Protein AF-A0A2W4KGU6-F1 (afdb_monomer)

Solvent-accessible surface area (backbone atoms only — not comparable to full-atom values): 4903 Å² total; per-residue (Å²): 137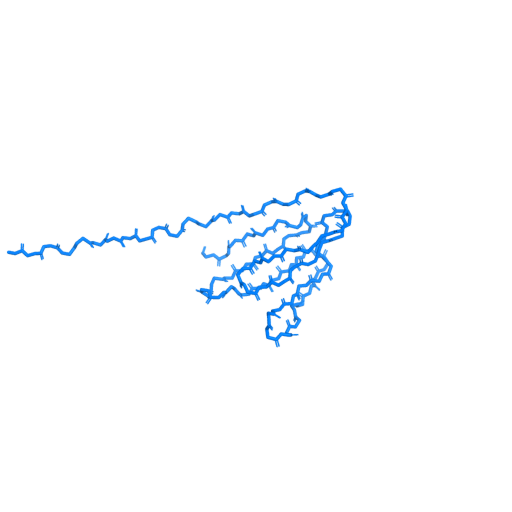,86,78,82,79,81,77,73,78,77,77,78,83,73,68,50,79,61,88,54,96,47,63,47,75,50,79,53,62,67,26,45,37,33,29,41,58,85,24,30,62,78,45,37,29,35,80,89,66,53,72,44,68,72,49,100,62,37,32,62,49,69,33,79,87,66,44,34,32,40,30,37,54,60,39,33,38,37,79,61,121

Secondary structure (DSSP, 8-state):
---------------B----SS-EEEEETTEEEEE-TTS-EEEEEETTSPEEPEETTEEEEE-TTS-EEEEETTS-EEEE-

Sequence (81 aa):
MFTPQSGGVELELKSYSFSLEKEATFRLEGLTVNINENGDIWGARYDTGEVVRHNSNYTMAKGLNSTLWLGDKKGMWHPLD

pLDDT: mean 74.08, std 15.62, range [38.5, 90.75]

Structure (mmCIF, N/CA/C/O backbone):
data_AF-A0A2W4KGU6-F1
#
_entry.id   AF-A0A2W4KGU6-F1
#
loop_
_atom_site.group_PDB
_atom_site.id
_atom_site.type_symbol
_atom_site.label_atom_id
_atom_site.label_alt_id
_atom_site.label_comp_id
_atom_site.label_asym_id
_atom_site.label_entity_id
_atom_site.label_seq_id
_atom_site.pdbx_PDB_ins_code
_atom_site.Cartn_x
_atom_site.Cartn_y
_atom_site.Cartn_z
_atom_site.occupancy
_atom_site.B_iso_or_equiv
_atom_site.auth_seq_id
_atom_site.auth_comp_id
_atom_site.auth_asym_id
_atom_site.auth_atom_id
_atom_site.pdbx_PDB_model_num
ATOM 1 N N . MET A 1 1 ? -29.663 25.465 29.302 1.00 40.88 1 MET A N 1
ATOM 2 C CA . MET A 1 1 ? -29.849 24.604 28.114 1.00 40.88 1 MET A CA 1
ATOM 3 C C . MET A 1 1 ? -28.507 24.531 27.414 1.00 40.88 1 MET A C 1
ATOM 5 O O . MET A 1 1 ? -28.007 25.574 27.023 1.00 40.88 1 MET A O 1
ATOM 9 N N . PHE A 1 2 ? -27.887 23.355 27.358 1.00 38.50 2 PHE A N 1
ATOM 10 C CA . PHE A 1 2 ? -26.608 23.155 26.676 1.00 38.50 2 PHE A CA 1
ATOM 11 C C . PHE A 1 2 ? -26.898 22.527 25.314 1.00 38.50 2 PHE A C 1
ATOM 13 O O . PHE A 1 2 ? -27.411 21.413 25.246 1.00 38.50 2 PHE A O 1
ATOM 20 N N . THR A 1 3 ? -26.635 23.258 24.236 1.00 48.00 3 THR A N 1
ATOM 21 C CA . THR A 1 3 ? -26.609 22.704 22.879 1.00 48.00 3 THR A CA 1
ATOM 22 C C . THR A 1 3 ? -25.319 21.905 22.707 1.00 48.00 3 THR A C 1
ATOM 24 O O . THR A 1 3 ? -24.247 22.471 22.940 1.00 48.00 3 THR A O 1
ATOM 27 N N . PRO A 1 4 ? -25.366 20.628 22.298 1.00 44.78 4 PRO A N 1
ATOM 28 C CA . PRO A 1 4 ? -24.155 19.915 21.934 1.00 44.78 4 PRO A CA 1
ATOM 29 C C . PRO A 1 4 ? -23.621 20.506 20.624 1.00 44.78 4 PRO A C 1
ATOM 31 O O . PRO A 1 4 ? -24.280 20.434 19.587 1.00 44.78 4 PRO A O 1
ATOM 34 N N . GLN A 1 5 ? -22.434 21.117 20.669 1.00 48.00 5 GLN A N 1
ATOM 35 C CA . GLN A 1 5 ? -21.653 21.375 19.462 1.00 48.00 5 GLN A CA 1
ATOM 36 C C . GLN A 1 5 ? -21.290 20.011 18.873 1.00 48.00 5 GLN A C 1
ATOM 38 O O . GLN A 1 5 ? -20.455 19.297 19.426 1.00 48.00 5 GLN A O 1
ATOM 43 N N . SER A 1 6 ? -21.941 19.633 17.771 1.00 49.34 6 SER A N 1
ATOM 44 C CA . SER A 1 6 ? -21.425 18.581 16.895 1.00 49.34 6 SER A CA 1
ATOM 45 C C . SER A 1 6 ? -20.136 19.109 16.280 1.00 49.34 6 SER A C 1
ATOM 47 O O . SER A 1 6 ? -20.147 19.731 15.222 1.00 49.34 6 SER A O 1
ATOM 49 N N . GLY A 1 7 ? -19.028 18.917 16.994 1.00 43.03 7 GLY A N 1
ATOM 50 C CA . GLY A 1 7 ? -17.693 18.981 16.427 1.00 43.03 7 GLY A CA 1
ATOM 51 C C . GLY A 1 7 ? -17.551 17.814 15.464 1.00 43.03 7 GLY A C 1
ATOM 52 O O . GLY A 1 7 ? -17.047 16.759 15.837 1.00 43.03 7 GLY A O 1
ATOM 53 N N . GLY A 1 8 ? -18.074 17.983 14.250 1.00 38.97 8 GLY A N 1
ATOM 54 C CA . GLY A 1 8 ? -17.738 17.120 13.133 1.00 38.97 8 GLY A CA 1
ATOM 55 C C . GLY A 1 8 ? -16.246 17.274 12.900 1.00 38.97 8 GLY A C 1
ATOM 56 O O . GLY A 1 8 ? -15.797 18.311 12.421 1.00 38.97 8 GLY A O 1
ATOM 57 N N . VAL A 1 9 ? -15.471 16.277 13.315 1.00 43.97 9 VAL A N 1
ATOM 58 C CA . VAL A 1 9 ? -14.099 16.135 12.846 1.00 43.97 9 VAL A CA 1
ATOM 59 C C . VAL A 1 9 ? -14.241 15.733 11.388 1.00 43.97 9 VAL A C 1
ATOM 61 O O . VAL A 1 9 ? -14.468 14.567 11.076 1.00 43.97 9 VAL A O 1
ATOM 64 N N . GLU A 1 10 ? -14.230 16.724 10.505 1.00 41.91 10 GLU A N 1
ATOM 65 C CA . GLU A 1 10 ? -14.075 16.505 9.077 1.00 41.91 10 GLU A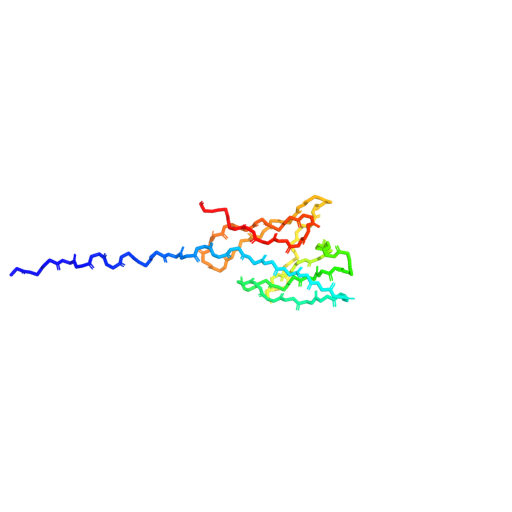 CA 1
ATOM 66 C C . GLU A 1 10 ? -12.698 15.858 8.907 1.00 41.91 10 GLU A C 1
ATOM 68 O O . GLU A 1 10 ? -11.659 16.509 9.030 1.00 41.91 10 GLU A O 1
ATOM 73 N N . LEU A 1 11 ? -12.687 14.530 8.777 1.00 44.31 11 LEU A N 1
ATOM 74 C CA . LEU A 1 11 ? -11.496 13.778 8.418 1.00 44.31 11 LEU A CA 1
ATOM 75 C C . LEU A 1 11 ? -11.145 14.219 6.999 1.00 44.31 11 LEU A C 1
ATOM 77 O O . LEU A 1 11 ? -11.694 13.702 6.032 1.00 44.31 11 LEU A O 1
ATOM 81 N N . GLU A 1 12 ? -10.279 15.228 6.879 1.00 50.09 12 GLU A N 1
ATOM 82 C CA . GLU A 1 12 ? -9.693 15.613 5.600 1.00 50.09 12 GLU A CA 1
ATOM 83 C C . GLU A 1 12 ? -8.950 14.396 5.038 1.00 50.09 12 GLU A C 1
ATOM 85 O O . GLU A 1 12 ? -7.819 14.085 5.423 1.00 50.09 12 GLU A O 1
ATOM 90 N N . LEU A 1 13 ? -9.616 13.692 4.131 1.00 51.97 13 LEU A N 1
ATOM 91 C CA . LEU A 1 13 ? -9.086 12.576 3.371 1.00 51.97 13 LEU A CA 1
ATOM 92 C C . LEU A 1 13 ? -8.014 13.105 2.408 1.00 51.97 13 LEU A C 1
ATOM 94 O O . LEU A 1 13 ? -8.294 13.499 1.278 1.00 51.97 13 LEU A O 1
ATOM 98 N N . LYS A 1 14 ? -6.768 13.181 2.883 1.00 62.72 14 LYS A N 1
ATOM 99 C CA . LYS A 1 14 ? -5.627 13.652 2.090 1.00 62.72 14 LYS A CA 1
ATOM 100 C C . LYS A 1 14 ? -5.112 12.523 1.203 1.00 62.72 14 LYS A C 1
ATOM 102 O O . LYS A 1 14 ? -4.659 11.495 1.698 1.00 62.72 14 LYS A O 1
ATOM 107 N N . SER A 1 15 ? -5.149 12.732 -0.112 1.00 59.75 15 SER A N 1
ATOM 108 C CA . SER A 1 15 ? -4.409 11.901 -1.062 1.00 59.75 15 SER A CA 1
ATOM 109 C C . SER A 1 15 ? -2.909 12.133 -0.888 1.00 59.75 15 SER A C 1
ATOM 111 O O . SER A 1 15 ? -2.456 13.277 -0.799 1.00 59.75 15 SER A O 1
ATOM 113 N N . TYR A 1 16 ? -2.131 11.054 -0.888 1.00 61.25 16 TYR A N 1
ATOM 114 C CA . TYR A 1 16 ? -0.673 11.129 -0.822 1.00 61.25 16 TYR A CA 1
ATOM 115 C C . TYR A 1 16 ? -0.072 10.842 -2.202 1.00 61.25 16 TYR A C 1
ATOM 117 O O . TYR A 1 16 ? -0.409 9.839 -2.834 1.00 61.25 16 TYR A O 1
ATOM 125 N N . SER A 1 17 ? 0.814 11.730 -2.663 1.00 55.03 17 SER A N 1
ATOM 126 C CA . SER A 1 17 ? 1.584 11.570 -3.899 1.00 55.03 17 SER A CA 1
ATOM 127 C C . SER A 1 17 ? 3.067 11.489 -3.564 1.00 55.03 17 SER A C 1
ATOM 129 O O . SER A 1 17 ? 3.591 12.340 -2.842 1.00 55.03 17 SER A O 1
ATOM 131 N N . PHE A 1 18 ? 3.733 10.463 -4.088 1.00 60.47 18 PHE A N 1
ATOM 132 C CA . PHE A 1 18 ? 5.155 10.227 -3.886 1.00 60.47 18 PHE A CA 1
ATOM 133 C C . PHE A 1 18 ? 5.822 10.094 -5.255 1.00 60.47 18 PHE A C 1
ATOM 135 O O . PHE A 1 18 ? 5.600 9.118 -5.963 1.00 60.47 18 PHE A O 1
ATOM 142 N N . SER A 1 19 ? 6.645 11.075 -5.623 1.00 52.25 19 SER A N 1
ATOM 143 C CA . SER A 1 19 ? 7.558 10.976 -6.766 1.00 52.25 19 SER A CA 1
ATOM 144 C C . SER A 1 19 ? 8.962 10.782 -6.216 1.00 52.25 19 SER A C 1
ATOM 146 O O . SER A 1 19 ? 9.428 11.611 -5.433 1.00 52.25 19 SER A O 1
ATOM 148 N N . LEU A 1 20 ? 9.624 9.688 -6.584 1.00 56.53 20 LEU A N 1
ATOM 149 C CA . LEU A 1 20 ? 10.927 9.318 -6.034 1.00 56.53 20 LEU A CA 1
ATOM 150 C C . LEU A 1 20 ? 11.933 9.070 -7.158 1.00 56.53 20 LEU A C 1
ATOM 152 O O . LEU A 1 20 ? 11.579 8.542 -8.204 1.00 56.53 20 LEU A O 1
ATOM 156 N N . GLU A 1 21 ? 13.194 9.441 -6.921 1.00 54.94 21 GLU A N 1
ATOM 157 C CA . GLU A 1 21 ? 14.316 9.177 -7.838 1.00 54.94 21 GLU A CA 1
ATOM 158 C C . GLU A 1 21 ? 14.904 7.758 -7.671 1.00 54.94 21 GLU A C 1
ATOM 160 O O . GLU A 1 21 ? 15.793 7.372 -8.428 1.00 54.94 21 GLU A O 1
ATOM 165 N N . LYS A 1 22 ? 14.454 6.999 -6.657 1.00 60.75 22 LYS A N 1
ATOM 166 C CA . LYS A 1 22 ? 14.897 5.638 -6.289 1.00 60.75 22 LYS A CA 1
ATOM 167 C C . LYS A 1 22 ? 13.756 4.861 -5.628 1.00 60.75 22 LYS A C 1
ATOM 169 O O . LYS A 1 22 ? 12.799 5.478 -5.163 1.00 60.75 22 LYS A O 1
ATOM 174 N N . GLU A 1 23 ? 13.885 3.535 -5.523 1.00 70.00 23 GLU A N 1
ATOM 175 C CA . GLU A 1 23 ? 12.960 2.722 -4.721 1.00 70.00 23 GLU A CA 1
ATOM 176 C C . GLU A 1 23 ? 12.818 3.292 -3.305 1.00 70.00 23 GLU A C 1
ATOM 178 O O . GLU A 1 23 ? 13.809 3.670 -2.669 1.00 70.00 23 GLU A O 1
ATOM 183 N N . ALA A 1 24 ? 11.588 3.338 -2.798 1.00 72.25 24 ALA A N 1
ATOM 184 C CA . ALA A 1 24 ? 11.353 3.781 -1.435 1.00 72.25 24 ALA A CA 1
ATOM 185 C C . ALA A 1 24 ? 10.250 2.996 -0.746 1.00 72.25 24 ALA A C 1
ATOM 187 O O . ALA A 1 24 ? 9.333 2.441 -1.357 1.00 72.25 24 ALA A O 1
ATOM 188 N N . THR A 1 25 ? 10.346 3.027 0.575 1.00 79.19 25 THR A N 1
ATOM 189 C CA . THR A 1 25 ? 9.364 2.466 1.481 1.00 79.19 25 THR A CA 1
ATOM 190 C C . THR A 1 25 ? 8.750 3.601 2.288 1.00 79.19 25 THR A C 1
ATOM 192 O O . THR A 1 25 ? 9.478 4.391 2.889 1.00 79.19 25 THR A O 1
ATOM 195 N N . PHE A 1 26 ? 7.424 3.674 2.351 1.00 76.44 26 PHE A N 1
ATOM 196 C CA . PHE A 1 26 ? 6.727 4.601 3.245 1.00 76.44 26 PHE A CA 1
ATOM 197 C C . PHE A 1 26 ? 5.676 3.885 4.081 1.00 76.44 26 PHE A C 1
ATOM 199 O O . PHE A 1 26 ? 5.260 2.761 3.789 1.00 76.44 26 PHE A O 1
ATOM 206 N N . ARG A 1 27 ? 5.273 4.560 5.158 1.00 77.31 27 ARG A N 1
ATOM 207 C CA . ARG A 1 27 ? 4.205 4.108 6.041 1.00 77.31 27 ARG A CA 1
ATOM 208 C C . ARG A 1 27 ? 2.921 4.863 5.745 1.00 77.31 27 ARG A C 1
ATOM 210 O O . ARG A 1 27 ? 2.932 6.089 5.686 1.00 77.31 27 ARG A O 1
ATOM 217 N N . LEU A 1 28 ? 1.835 4.119 5.615 1.00 78.44 28 LEU A N 1
ATOM 218 C CA . LEU A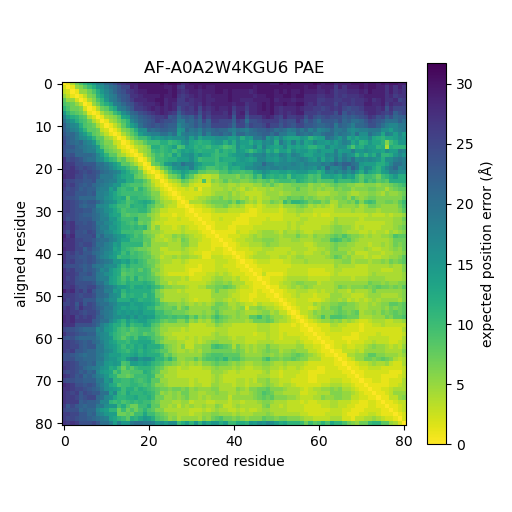 1 28 ? 0.484 4.629 5.434 1.00 78.44 28 LEU A CA 1
ATOM 219 C C . LEU A 1 28 ? -0.436 3.858 6.379 1.00 78.44 28 LEU A C 1
ATOM 221 O O . LEU A 1 28 ? -0.631 2.674 6.164 1.00 78.44 28 LEU A O 1
ATOM 225 N N . GLU A 1 29 ? -0.987 4.487 7.418 1.00 77.88 29 GLU A N 1
ATOM 226 C CA . GLU A 1 29 ? -2.056 3.882 8.240 1.00 77.88 29 GLU A CA 1
ATOM 227 C C . GLU A 1 29 ? -1.790 2.413 8.668 1.00 77.88 29 GLU A C 1
ATOM 229 O O . GLU A 1 29 ? -2.610 1.528 8.435 1.00 77.88 29 GLU A O 1
ATOM 234 N N . GLY A 1 30 ? -0.615 2.122 9.247 1.00 78.50 30 GLY A N 1
ATOM 235 C CA . GLY A 1 30 ? -0.232 0.759 9.676 1.00 78.50 30 GLY A CA 1
ATOM 236 C C . GLY A 1 30 ? 0.186 -0.196 8.544 1.00 78.50 30 GLY A C 1
ATOM 237 O O . GLY A 1 30 ? 0.344 -1.402 8.756 1.00 78.50 30 GLY A O 1
ATOM 238 N N . LEU A 1 31 ? 0.360 0.338 7.335 1.00 84.94 31 LEU A N 1
ATOM 239 C CA . LEU A 1 31 ? 0.834 -0.348 6.141 1.00 84.94 31 LEU A CA 1
ATOM 240 C C . LEU A 1 31 ? 2.233 0.144 5.772 1.00 84.94 31 LEU A C 1
ATOM 242 O O . LEU A 1 31 ? 2.482 1.343 5.672 1.00 84.94 31 LEU A O 1
ATOM 246 N N . THR A 1 32 ? 3.139 -0.786 5.505 1.00 88.81 32 THR A N 1
ATOM 247 C CA . THR A 1 32 ? 4.425 -0.519 4.862 1.00 88.81 32 THR A CA 1
ATOM 248 C C . THR A 1 32 ? 4.279 -0.757 3.360 1.00 88.81 32 THR A C 1
ATOM 250 O O . THR A 1 32 ? 4.053 -1.893 2.933 1.00 88.81 32 THR A O 1
ATOM 253 N N . VAL A 1 33 ? 4.407 0.302 2.564 1.00 86.56 33 VAL A N 1
ATOM 254 C CA . VAL A 1 33 ? 4.288 0.276 1.099 1.00 86.56 33 VAL A CA 1
ATOM 255 C C . VAL A 1 33 ? 5.666 0.429 0.480 1.00 86.56 33 VAL A C 1
ATOM 257 O O . VAL A 1 33 ? 6.415 1.318 0.875 1.00 86.56 33 VAL A O 1
ATOM 260 N N . ASN A 1 34 ? 5.983 -0.418 -0.495 1.00 85.31 34 ASN A N 1
ATOM 261 C CA . ASN A 1 34 ? 7.213 -0.370 -1.271 1.00 85.31 34 ASN A CA 1
ATOM 262 C C . ASN A 1 34 ? 6.893 0.007 -2.715 1.00 85.31 34 ASN A C 1
ATOM 264 O O . ASN A 1 34 ? 6.026 -0.600 -3.356 1.00 85.31 34 ASN A O 1
ATOM 268 N N . ILE A 1 35 ? 7.618 1.006 -3.198 1.00 84.75 35 ILE A N 1
ATOM 269 C CA . ILE A 1 35 ? 7.513 1.555 -4.542 1.00 84.75 35 ILE A CA 1
ATOM 270 C C . ILE A 1 35 ? 8.846 1.367 -5.265 1.00 84.75 35 ILE A C 1
ATOM 272 O O . ILE A 1 35 ? 9.908 1.493 -4.650 1.00 84.75 35 ILE A O 1
ATOM 276 N N . ASN A 1 36 ? 8.781 1.031 -6.553 1.00 81.75 36 ASN A N 1
ATOM 277 C CA . ASN A 1 36 ? 9.950 0.868 -7.414 1.00 81.75 36 ASN A CA 1
ATOM 278 C C . ASN A 1 36 ? 10.421 2.228 -7.975 1.00 81.75 36 ASN A C 1
ATOM 280 O O . ASN A 1 36 ? 9.789 3.261 -7.771 1.00 81.75 36 ASN A O 1
ATOM 284 N N . GLU A 1 37 ? 11.511 2.244 -8.739 1.00 80.69 37 GLU A N 1
ATOM 285 C CA . GLU A 1 37 ? 12.037 3.479 -9.353 1.00 80.69 37 GLU A CA 1
ATOM 286 C C . GLU A 1 37 ? 11.079 4.137 -10.369 1.00 80.69 37 GLU A C 1
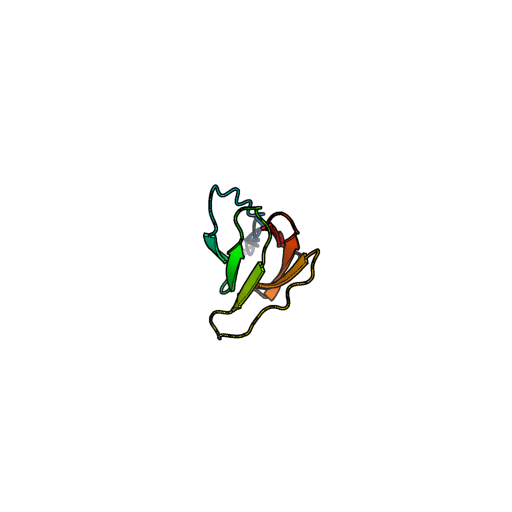ATOM 288 O O . GLU A 1 37 ? 11.208 5.322 -10.661 1.00 80.69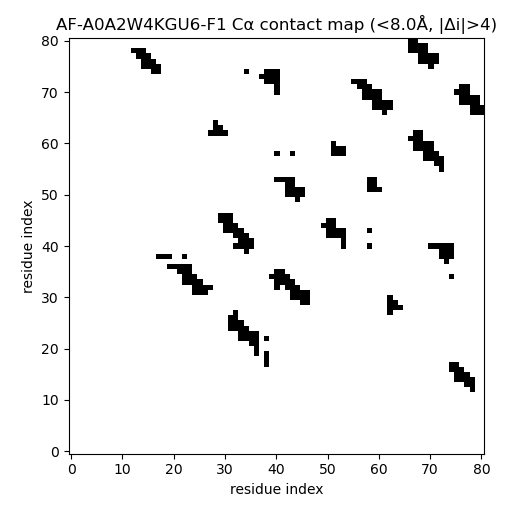 37 GLU A O 1
ATOM 293 N N . ASN A 1 38 ? 10.093 3.396 -10.887 1.00 78.38 38 ASN A N 1
ATOM 294 C CA . ASN A 1 38 ? 9.084 3.910 -11.819 1.00 78.38 38 ASN A CA 1
ATOM 295 C C . ASN A 1 38 ? 7.868 4.530 -11.107 1.00 78.38 38 ASN A C 1
ATOM 297 O O . ASN A 1 38 ? 6.970 5.048 -11.773 1.00 78.38 38 ASN A O 1
ATOM 301 N N . GLY A 1 39 ? 7.818 4.475 -9.773 1.00 73.88 39 GLY A N 1
ATOM 302 C CA . GLY A 1 39 ? 6.659 4.907 -8.995 1.00 73.88 39 GLY A CA 1
ATOM 303 C C . GLY A 1 39 ? 5.573 3.836 -8.846 1.00 73.88 39 GLY A C 1
ATOM 304 O O . GLY A 1 39 ? 4.557 4.099 -8.205 1.00 73.88 39 GLY A O 1
ATOM 305 N N . ASP A 1 40 ? 5.770 2.625 -9.372 1.00 81.00 40 ASP A N 1
ATOM 306 C CA . ASP A 1 40 ? 4.800 1.544 -9.220 1.00 81.00 40 ASP A CA 1
ATOM 307 C C . ASP A 1 40 ? 4.931 0.888 -7.842 1.00 81.00 40 ASP A C 1
ATOM 309 O O . ASP A 1 40 ? 6.028 0.591 -7.355 1.00 81.00 40 ASP A O 1
ATOM 313 N N . ILE A 1 41 ? 3.789 0.583 -7.231 1.00 83.19 41 ILE A N 1
ATOM 314 C CA . ILE A 1 41 ? 3.738 -0.247 -6.027 1.00 83.19 41 ILE A CA 1
ATOM 315 C C . ILE A 1 41 ? 4.110 -1.669 -6.435 1.00 83.19 41 ILE A C 1
ATOM 317 O O . ILE A 1 41 ? 3.469 -2.229 -7.311 1.00 83.19 41 ILE A O 1
ATOM 321 N N . TRP A 1 42 ? 5.089 -2.285 -5.781 1.00 84.38 42 TRP A N 1
ATOM 322 C CA . TRP A 1 42 ? 5.409 -3.702 -6.015 1.00 84.38 42 TRP A CA 1
ATOM 323 C C . TRP A 1 42 ? 5.123 -4.578 -4.795 1.00 84.38 42 TRP A C 1
ATOM 325 O O . TRP A 1 42 ? 5.046 -5.802 -4.905 1.00 84.38 42 TRP A O 1
ATOM 335 N N . GLY A 1 43 ? 4.910 -3.966 -3.628 1.00 84.50 43 GLY A N 1
ATOM 336 C CA . GLY A 1 4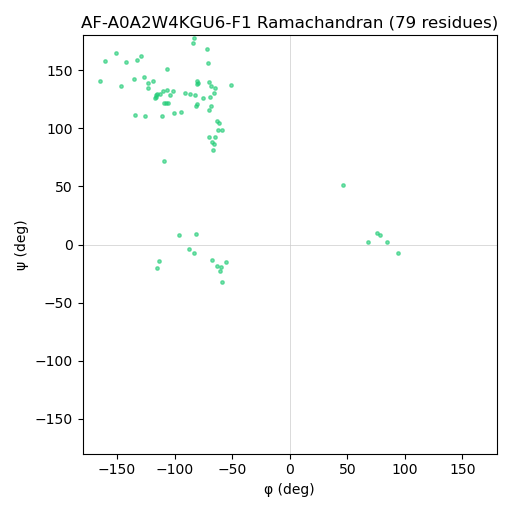3 ? 4.531 -4.692 -2.427 1.00 84.50 43 GLY A CA 1
ATOM 337 C C . GLY A 1 43 ? 3.984 -3.784 -1.341 1.00 84.50 43 GLY A C 1
ATOM 338 O O . GLY A 1 43 ? 4.513 -2.706 -1.087 1.00 84.50 43 GLY A O 1
ATOM 339 N N . ALA A 1 44 ? 2.954 -4.253 -0.649 1.00 88.38 44 ALA A N 1
ATOM 340 C CA . ALA A 1 44 ? 2.437 -3.616 0.551 1.00 88.38 44 ALA A CA 1
ATOM 341 C C . ALA A 1 44 ? 2.183 -4.678 1.625 1.00 88.38 44 ALA A C 1
ATOM 343 O O . ALA A 1 44 ? 1.787 -5.806 1.319 1.00 88.38 44 ALA A O 1
ATOM 344 N N . ARG A 1 45 ? 2.457 -4.346 2.885 1.00 90.75 45 ARG A N 1
ATOM 345 C CA . ARG A 1 45 ? 2.353 -5.281 4.011 1.00 90.75 45 ARG A CA 1
ATOM 346 C C . ARG A 1 45 ? 1.923 -4.548 5.271 1.00 90.75 45 ARG A C 1
ATOM 348 O O . ARG A 1 45 ? 2.461 -3.484 5.563 1.00 90.75 45 ARG A O 1
ATOM 355 N N . TYR A 1 46 ? 0.994 -5.125 6.018 1.00 89.38 46 TYR A N 1
ATOM 356 C CA . TYR A 1 46 ? 0.599 -4.608 7.324 1.00 89.38 46 TYR A CA 1
ATOM 357 C C . TYR A 1 46 ? 1.698 -4.824 8.362 1.00 89.38 46 TYR A C 1
ATOM 359 O O . TYR A 1 46 ? 2.503 -5.752 8.253 1.00 89.38 46 TYR A O 1
ATOM 367 N N . ASP A 1 47 ? 1.695 -4.017 9.418 1.00 85.25 47 ASP A N 1
ATOM 368 C CA . ASP A 1 47 ? 2.611 -4.194 10.551 1.00 85.25 47 ASP A CA 1
ATOM 369 C C . ASP A 1 47 ? 2.439 -5.561 11.248 1.00 85.25 47 ASP A C 1
ATOM 371 O O . ASP A 1 47 ? 3.382 -6.078 11.845 1.00 85.25 47 ASP A O 1
ATOM 375 N N . THR A 1 48 ? 1.271 -6.200 11.102 1.00 86.44 48 THR A N 1
ATOM 376 C CA . THR A 1 48 ? 0.994 -7.582 11.545 1.00 86.44 48 THR A CA 1
ATOM 377 C C . THR A 1 48 ? 1.776 -8.643 10.763 1.00 86.44 48 THR A C 1
ATOM 379 O O . THR A 1 48 ? 1.824 -9.802 11.171 1.00 86.44 48 THR A O 1
ATOM 382 N N . GLY A 1 49 ? 2.387 -8.266 9.638 1.00 84.44 49 GL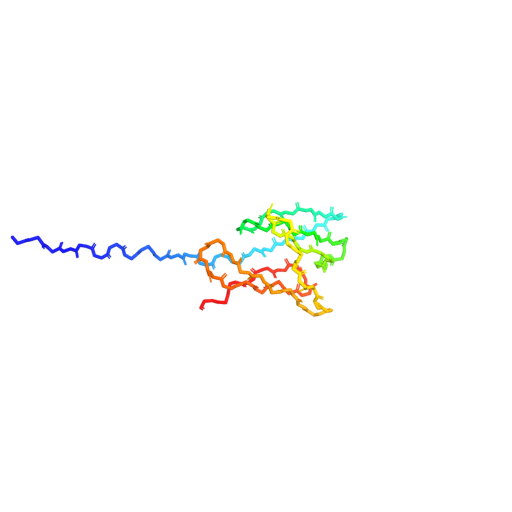Y A N 1
ATOM 383 C CA . GLY A 1 49 ? 3.080 -9.159 8.714 1.00 84.44 49 GLY A CA 1
ATOM 384 C C . GLY A 1 49 ? 2.211 -9.657 7.558 1.00 84.44 49 GLY A C 1
ATOM 385 O O . GLY A 1 49 ? 2.746 -10.261 6.628 1.00 84.44 49 GLY A O 1
ATOM 386 N N . GLU A 1 50 ? 0.904 -9.378 7.567 1.00 86.12 50 GLU A N 1
ATOM 387 C CA . GLU A 1 50 ? -0.008 -9.756 6.485 1.00 86.12 50 GLU A CA 1
ATOM 388 C C . GLU A 1 50 ? 0.326 -9.017 5.185 1.00 86.12 50 GLU A C 1
ATOM 390 O O . GLU A 1 50 ? 0.479 -7.794 5.155 1.00 86.12 50 GLU A O 1
ATOM 395 N N . VAL A 1 51 ? 0.434 -9.769 4.090 1.00 88.25 51 VAL A N 1
ATOM 396 C CA . VAL A 1 51 ? 0.772 -9.225 2.772 1.00 88.25 51 VAL A CA 1
ATOM 397 C C . VAL A 1 51 ? -0.492 -8.752 2.069 1.00 88.25 51 VAL A C 1
ATOM 399 O O . VAL A 1 51 ? -1.464 -9.496 1.933 1.00 88.25 51 VAL A O 1
ATOM 402 N N . VAL A 1 52 ? -0.458 -7.522 1.568 1.00 87.62 52 VAL A N 1
ATOM 403 C CA . VAL A 1 52 ? -1.520 -6.976 0.733 1.00 87.62 52 VAL A CA 1
ATOM 404 C C . VAL A 1 52 ? -1.320 -7.452 -0.695 1.00 87.62 52 VAL A C 1
ATOM 406 O O . VAL A 1 52 ? -0.244 -7.327 -1.281 1.00 87.62 52 VAL A O 1
ATOM 409 N N . ARG A 1 53 ? -2.387 -8.001 -1.272 1.00 81.75 53 ARG A N 1
ATOM 410 C CA . ARG A 1 53 ? -2.361 -8.480 -2.647 1.00 81.75 53 ARG A CA 1
ATOM 411 C C . ARG A 1 53 ? -2.233 -7.296 -3.604 1.00 81.75 53 ARG A C 1
ATOM 413 O O . ARG A 1 53 ? -3.115 -6.444 -3.669 1.00 81.75 53 ARG A O 1
ATOM 420 N N . HIS A 1 54 ? -1.153 -7.296 -4.371 1.00 80.44 54 HIS A N 1
ATOM 421 C CA . HIS A 1 54 ? -0.934 -6.352 -5.453 1.00 80.44 54 HIS A CA 1
ATOM 422 C C . HIS A 1 54 ? -1.493 -6.926 -6.767 1.00 80.44 54 HIS A C 1
ATOM 424 O O . HIS A 1 54 ? -1.233 -8.084 -7.106 1.00 80.44 54 HIS A O 1
ATOM 430 N N . ASN A 1 55 ? -2.291 -6.139 -7.487 1.00 80.56 55 ASN A N 1
ATOM 431 C CA . ASN A 1 55 ? -2.714 -6.417 -8.859 1.00 80.56 55 ASN A CA 1
ATOM 432 C C . ASN A 1 55 ? -1.946 -5.468 -9.787 1.00 80.56 55 ASN A C 1
ATOM 434 O O . ASN A 1 55 ? -1.639 -4.352 -9.384 1.00 80.56 55 ASN A O 1
ATOM 438 N N . SER A 1 56 ? -1.693 -5.861 -11.036 1.00 78.38 56 SER A N 1
ATOM 439 C CA . SER A 1 56 ? -0.884 -5.091 -11.995 1.00 78.38 56 SER A CA 1
ATOM 440 C C . SER A 1 56 ? -1.350 -3.648 -12.233 1.00 78.38 56 SER A C 1
ATOM 442 O O . SER A 1 56 ? -0.600 -2.855 -12.789 1.00 78.38 56 SER A O 1
ATOM 444 N N . ASN A 1 57 ? -2.575 -3.299 -11.832 1.00 83.19 57 ASN A N 1
ATOM 445 C CA . ASN A 1 57 ? -3.131 -1.955 -11.979 1.00 83.19 57 ASN A CA 1
ATOM 446 C C . ASN A 1 57 ? -3.423 -1.238 -10.655 1.00 83.19 57 ASN A C 1
ATOM 448 O O . ASN A 1 57 ? -3.597 -0.019 -10.669 1.00 83.19 57 ASN A O 1
ATOM 452 N N . TYR A 1 58 ? -3.552 -1.968 -9.544 1.00 85.69 58 TYR A N 1
ATOM 453 C CA . TYR A 1 58 ? -3.964 -1.380 -8.272 1.00 85.69 58 TYR A CA 1
ATOM 454 C C . TYR A 1 58 ? -3.602 -2.243 -7.061 1.00 85.69 58 TYR A C 1
ATOM 456 O O . TYR A 1 58 ? -3.464 -3.466 -7.137 1.00 85.69 58 TYR A O 1
ATOM 464 N N . THR A 1 59 ? -3.536 -1.586 -5.910 1.00 88.19 59 THR A N 1
ATOM 465 C CA . THR A 1 59 ? -3.407 -2.200 -4.587 1.00 88.19 59 THR A CA 1
ATOM 466 C C . THR A 1 59 ? -4.573 -1.742 -3.728 1.00 88.19 59 THR A C 1
ATOM 468 O O . THR A 1 59 ? -4.896 -0.561 -3.716 1.00 88.19 59 THR A O 1
ATOM 471 N N . MET A 1 60 ? -5.212 -2.656 -3.005 1.00 89.50 60 MET A N 1
ATOM 472 C CA . MET A 1 60 ? -6.274 -2.312 -2.058 1.00 89.50 60 MET A CA 1
ATOM 473 C C . MET A 1 60 ? -5.851 -2.694 -0.650 1.00 89.50 60 MET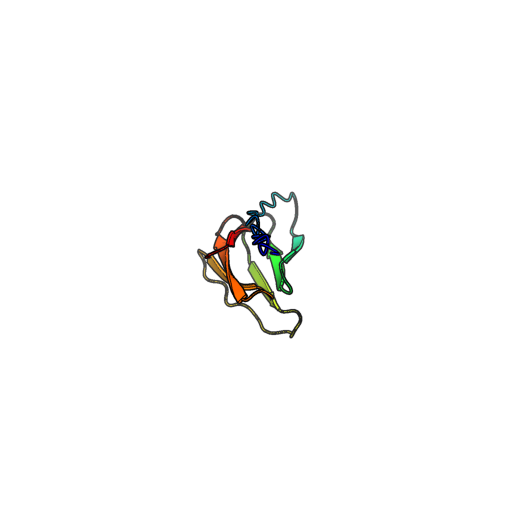 A C 1
ATOM 475 O O . MET A 1 60 ? -5.521 -3.853 -0.408 1.00 89.50 60 MET A O 1
ATOM 479 N N . ALA A 1 61 ? -5.910 -1.744 0.274 1.00 88.69 61 ALA A N 1
ATOM 480 C CA . ALA A 1 61 ? -5.640 -1.976 1.687 1.00 88.69 61 ALA A CA 1
ATOM 481 C C . ALA A 1 61 ? -6.733 -1.343 2.551 1.00 88.69 61 ALA A C 1
ATOM 483 O O . ALA A 1 61 ? -7.439 -0.440 2.114 1.00 88.69 61 ALA A O 1
ATOM 484 N N . LYS A 1 62 ? -6.881 -1.822 3.780 1.00 86.38 62 LYS A N 1
ATOM 485 C CA . LYS A 1 62 ? -7.779 -1.255 4.781 1.00 86.38 62 LYS A CA 1
ATOM 486 C C . LYS A 1 62 ? -6.926 -0.557 5.835 1.00 86.38 62 LYS A C 1
ATOM 488 O O . LYS A 1 62 ? -6.066 -1.194 6.431 1.00 86.38 62 LYS A O 1
ATOM 493 N N . GLY A 1 63 ? -7.150 0.736 6.038 1.00 82.94 63 GLY A N 1
ATOM 494 C CA . GLY A 1 63 ? -6.454 1.530 7.049 1.00 82.94 63 GLY A CA 1
ATOM 495 C C . GLY A 1 63 ? -6.904 1.192 8.473 1.00 82.94 63 GLY A C 1
ATOM 496 O O . GLY A 1 63 ? -7.927 0.531 8.685 1.00 82.94 63 GLY A O 1
ATOM 497 N N . LEU A 1 64 ? -6.154 1.682 9.464 1.00 81.56 64 LEU A N 1
ATOM 498 C CA . LEU A 1 64 ? -6.438 1.468 10.893 1.00 81.56 64 LEU A CA 1
ATOM 499 C C . LEU A 1 64 ? -7.817 1.995 11.317 1.00 81.56 64 LEU A C 1
ATOM 501 O O . LEU A 1 64 ? -8.472 1.415 12.180 1.00 81.56 64 LEU A O 1
ATOM 505 N N . ASN A 1 65 ? -8.284 3.063 10.678 1.00 81.12 65 ASN A N 1
ATOM 506 C CA . ASN A 1 65 ? -9.599 3.669 10.885 1.00 81.12 65 ASN A CA 1
ATOM 507 C C . ASN A 1 65 ? -10.741 2.952 10.134 1.00 81.12 65 ASN A C 1
ATOM 509 O O . ASN A 1 65 ? -11.860 3.449 10.097 1.00 81.12 65 ASN A O 1
ATOM 513 N N . SER A 1 66 ? -10.480 1.783 9.545 1.00 80.38 66 SER A N 1
ATOM 514 C CA . SER A 1 66 ? -11.389 1.049 8.658 1.00 80.38 66 SER A CA 1
ATOM 515 C C . SER A 1 66 ? -11.701 1.681 7.298 1.00 80.38 66 SER A C 1
ATOM 517 O O . SER A 1 66 ? -12.417 1.034 6.531 1.00 80.38 66 SER A O 1
ATOM 519 N N . THR A 1 67 ? -11.119 2.831 6.948 1.00 84.56 67 THR A N 1
ATOM 520 C CA . THR A 1 67 ? -11.200 3.393 5.592 1.00 84.56 67 THR A CA 1
ATOM 521 C C . THR A 1 67 ? -10.490 2.461 4.611 1.00 84.56 67 THR A C 1
ATOM 523 O O . THR A 1 67 ? -9.393 1.957 4.878 1.00 84.56 67 THR A O 1
ATOM 526 N N . LEU A 1 68 ? -11.118 2.198 3.469 1.00 87.75 68 LEU A N 1
ATOM 527 C CA . LEU A 1 68 ? -10.478 1.469 2.380 1.00 87.75 68 LEU A CA 1
ATOM 528 C C . LEU A 1 68 ? -9.584 2.428 1.602 1.00 87.75 68 LEU A C 1
ATOM 530 O O . LEU A 1 68 ? -9.947 3.568 1.371 1.00 87.75 68 LEU A O 1
ATOM 534 N N . TRP A 1 69 ? -8.417 1.969 1.179 1.00 88.44 69 TRP A N 1
ATOM 535 C CA . TRP A 1 69 ? -7.489 2.746 0.377 1.00 88.44 69 TRP A CA 1
ATOM 536 C C . TRP A 1 69 ? -7.169 2.015 -0.922 1.00 88.44 69 TRP A C 1
ATOM 538 O O . TRP A 1 69 ? -6.943 0.801 -0.932 1.00 88.44 69 TRP A O 1
ATOM 548 N N . LEU A 1 70 ? -7.108 2.778 -2.008 1.00 89.06 70 LEU A N 1
ATOM 549 C CA . LEU A 1 70 ? -6.709 2.345 -3.336 1.00 89.06 70 LEU A CA 1
ATOM 550 C C . LEU A 1 70 ? -5.361 2.9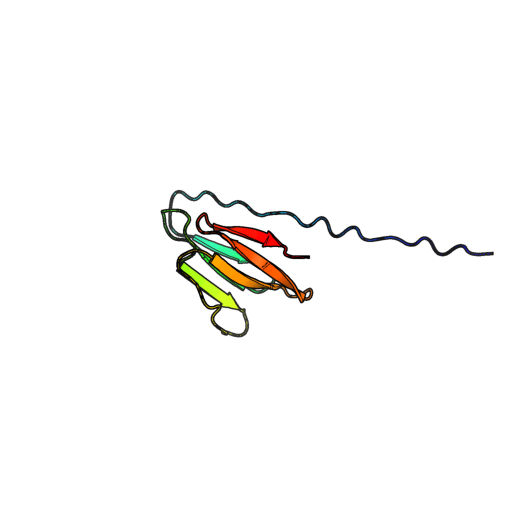74 -3.690 1.00 89.06 70 LEU A C 1
ATOM 552 O O . LEU A 1 70 ? -5.272 4.175 -3.932 1.00 89.06 70 LEU A O 1
ATOM 556 N N . GLY A 1 71 ? -4.321 2.151 -3.747 1.00 88.12 71 GLY A N 1
ATOM 557 C CA . GLY A 1 71 ? -3.058 2.493 -4.388 1.00 88.12 71 GLY A CA 1
ATOM 558 C C . GLY A 1 71 ? -3.177 2.304 -5.900 1.00 88.12 71 GLY A C 1
ATOM 559 O O . GLY A 1 71 ? -3.468 1.193 -6.347 1.00 88.12 71 GLY A O 1
ATOM 560 N N . ASP A 1 72 ? -2.966 3.351 -6.692 1.00 85.75 72 ASP A N 1
ATOM 561 C CA . ASP A 1 72 ? -2.950 3.255 -8.153 1.00 85.75 72 ASP A CA 1
ATOM 562 C C . ASP A 1 72 ? -1.580 2.816 -8.701 1.00 85.75 72 ASP A C 1
ATOM 564 O O . ASP A 1 72 ? -0.592 2.689 -7.973 1.00 85.75 72 ASP A O 1
ATOM 568 N N . LYS A 1 73 ? -1.512 2.575 -10.015 1.00 80.50 73 LYS A N 1
ATOM 569 C CA . LYS A 1 73 ? -0.270 2.177 -10.695 1.00 80.50 73 LYS A CA 1
ATOM 570 C C . LYS A 1 73 ? 0.868 3.195 -10.570 1.00 80.50 73 LYS A C 1
ATOM 572 O O . LYS A 1 73 ? 2.002 2.835 -10.810 1.00 80.50 73 LYS A O 1
ATOM 577 N N . LYS A 1 74 ? 0.579 4.458 -10.245 1.00 77.62 74 LYS A N 1
ATOM 578 C CA . LYS A 1 74 ? 1.581 5.521 -10.084 1.00 77.62 74 LYS A CA 1
ATOM 579 C C . LYS A 1 74 ? 1.993 5.708 -8.623 1.00 77.62 74 LYS A C 1
ATOM 581 O O . LYS A 1 74 ? 2.635 6.707 -8.305 1.00 77.62 74 LYS A O 1
ATOM 586 N N . GLY A 1 75 ? 1.563 4.817 -7.729 1.00 76.06 75 GLY A N 1
ATOM 587 C CA . GLY A 1 75 ? 1.908 4.901 -6.318 1.00 76.06 75 GLY A CA 1
ATOM 588 C C . GLY A 1 75 ? 1.104 5.926 -5.531 1.00 76.06 75 GLY A C 1
ATOM 589 O O . GLY A 1 75 ? 1.420 6.153 -4.361 1.00 76.06 75 GLY A O 1
ATOM 590 N N . MET A 1 76 ? 0.068 6.532 -6.123 1.00 83.38 76 MET A N 1
ATOM 591 C CA . MET A 1 76 ? -0.816 7.426 -5.378 1.00 83.38 76 MET A CA 1
ATOM 592 C C . MET A 1 76 ? -1.827 6.612 -4.582 1.00 83.38 76 MET A C 1
ATOM 594 O O . MET A 1 76 ? -2.396 5.647 -5.093 1.00 83.38 76 MET A O 1
ATOM 598 N N . TRP A 1 77 ? -2.065 7.031 -3.342 1.00 84.94 77 TRP A N 1
ATOM 599 C CA . TRP A 1 77 ? -3.014 6.384 -2.444 1.00 84.94 77 TRP A CA 1
ATOM 600 C C . TRP A 1 77 ? -4.238 7.264 -2.245 1.00 84.94 77 TRP A C 1
ATOM 602 O O . TRP A 1 77 ? -4.135 8.405 -1.785 1.00 84.94 77 TRP A O 1
ATOM 612 N N . HIS A 1 78 ? -5.391 6.704 -2.595 1.00 86.69 78 HIS A N 1
ATOM 613 C CA . HIS A 1 78 ? -6.685 7.370 -2.558 1.00 86.69 78 HIS A CA 1
ATOM 614 C C . HIS A 1 78 ? -7.588 6.676 -1.541 1.00 86.69 78 HIS A C 1
ATOM 616 O O . HIS A 1 78 ? -7.754 5.457 -1.627 1.00 86.69 78 HIS A O 1
ATOM 622 N N . PRO A 1 79 ? -8.178 7.402 -0.589 1.00 86.88 79 PRO A N 1
ATOM 623 C CA . PRO A 1 79 ? -9.192 6.830 0.279 1.00 86.88 79 PRO A CA 1
ATOM 624 C C . PRO A 1 79 ? -10.486 6.568 -0.508 1.00 86.88 79 PRO A C 1
ATOM 626 O O . PRO A 1 79 ? -10.887 7.353 -1.367 1.00 86.88 79 PRO A O 1
ATOM 629 N N . LEU A 1 80 ? -11.109 5.432 -0.217 1.00 82.12 80 LEU A N 1
ATOM 630 C CA . LEU A 1 80 ? -12.407 4.970 -0.689 1.00 82.12 80 LEU A CA 1
ATOM 631 C C . LEU A 1 80 ? -13.366 5.028 0.511 1.00 82.12 80 LEU A C 1
ATOM 633 O O . LEU A 1 80 ? -13.674 3.996 1.113 1.00 82.12 80 LEU A O 1
ATOM 637 N N . ASP A 1 81 ? -13.741 6.242 0.902 1.00 68.00 81 ASP A N 1
ATOM 638 C CA . ASP A 1 81 ? -14.823 6.526 1.857 1.00 68.00 81 ASP A CA 1
ATOM 639 C C . ASP A 1 81 ? -16.005 7.155 1.102 1.00 68.00 81 ASP A C 1
ATOM 641 O O . ASP A 1 81 ? -15.741 7.931 0.150 1.00 68.00 81 ASP A O 1
#

Nearest PDB structures (foldseek):
  9gvj-assembly1_B  TM=4.664E-01  e=1.763E-01  Homo sapiens
  9gvq-assembly1_A  TM=4.598E-01  e=2.741E-01  Homo sapiens
  4ld3-assembly1_A  TM=4.294E-01  e=3.612E-01  Danio rerio
  9ayr-assembly1_A  TM=3.553E-01  e=1.358E+00  Saccharomyces cerevisiae S288C
  3vd9-assembly1_A  TM=1.684E-01  e=8.394E+00  Escherichia coli

Foldseek 3Di:
DDDDPPPPPPPPFDKDADQDCAWDWDDDQQKIWTAGNQQATPWIAGPVRHTFDDDCAWTWDQHPVRWIWIQGRNRIIGTDD

Radius of gyration: 15.58 Å; Cα contacts (8 Å, |Δi|>4): 151; chains: 1; bounding box: 45×34×40 Å

Mean predicted aligned error: 10.78 Å